Protein AF-A0A7L2I9S1-F1 (afdb_monomer)

pLDDT: mean 79.39, std 13.66, range [44.09, 95.88]

Secondary structure (DSSP, 8-state):
--HHHHHHHHHHHHHHHHHTSTT---HHHHHHHHHHHHHHHHHHHHHHHHHHS-S-EEEEEEEEEE--PPPSS--------EEEEEEEEE-TT-

Solvent-accessible surface area (backbone atoms only — not comparable to full-atom values): 5887 Å² total; per-residue (Å²): 132,63,65,72,58,49,57,56,53,51,50,53,53,51,44,57,52,34,50,72,39,90,93,47,51,51,67,67,57,42,50,52,53,53,49,50,50,67,76,40,44,65,63,53,48,52,56,45,49,66,72,67,54,70,43,80,32,80,74,46,79,50,73,49,74,49,72,75,82,82,77,91,88,71,100,65,80,72,82,67,72,42,77,48,78,48,7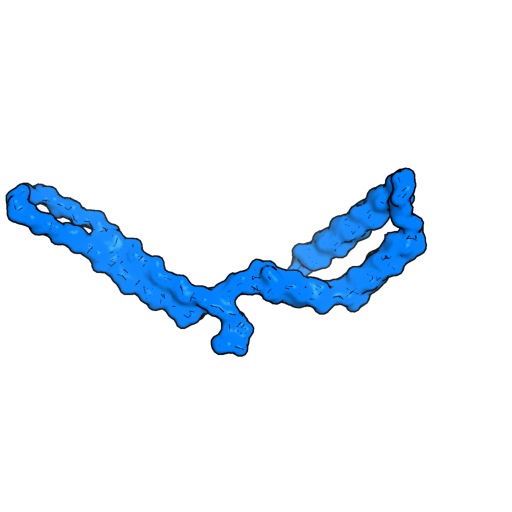3,42,66,31,57,87,94,118

InterPro domains:
  IPR017920 COMM domain [PF07258] (56-94)
  IPR017920 COMM domain [PS51269] (57-94)
  IPR033776 COMMD1 N-terminal domain [PF17221] (10-46)
  IPR037351 COMM domain-containing protein 1 [PTHR21199] (10-94)

Mean predicted aligned error: 13.61 Å

Organism: NCBI:txid91796

Sequence (94 aa):
STESLNVIFELEVFLTAQTKKSGGITAEQAAVIAKFWKNHRVKVHESLVSRSCWDNVLRNISWRVDLKSQHRHLQQI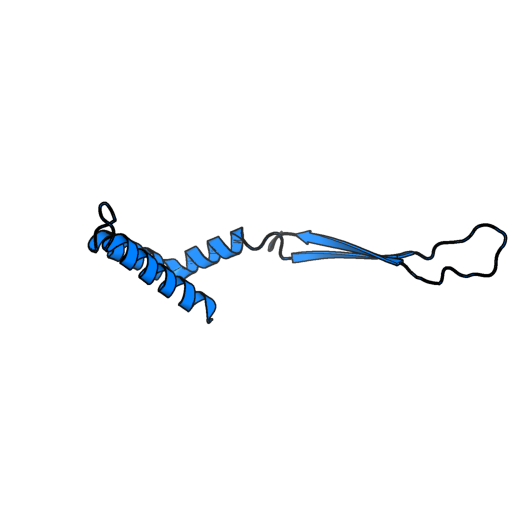NTTPVAIVEMELGKNGQ

Foldseek 3Di:
DPVLVVVLVVLLVVLVVQCVDDVGDPPVVSVVVSVVCVVCVVVVVVVCCQVVPDQVDWPDKDKDKDQDDDDDDDPDRPPDIDMDIDIDGHDPPD

Structure (mmCIF, N/CA/C/O backbone):
data_AF-A0A7L2I9S1-F1
#
_entry.id   AF-A0A7L2I9S1-F1
#
loop_
_atom_site.group_PDB
_atom_site.id
_atom_site.type_symbol
_atom_site.label_atom_id
_atom_site.label_alt_id
_atom_site.label_comp_id
_atom_site.label_asym_id
_atom_site.label_entity_id
_atom_site.label_seq_id
_atom_site.pdbx_PDB_ins_code
_atom_site.Cartn_x
_atom_site.Cartn_y
_atom_site.Cartn_z
_atom_site.occupancy
_atom_site.B_iso_or_equiv
_atom_site.auth_seq_id
_atom_site.auth_comp_id
_atom_site.auth_asym_id
_atom_site.auth_atom_id
_atom_site.pdbx_PDB_model_num
ATOM 1 N N . SER A 1 1 ? -2.824 -16.279 0.675 1.00 54.81 1 SER A N 1
ATOM 2 C CA . SER A 1 1 ? -3.395 -17.377 1.491 1.00 54.81 1 SER A CA 1
ATOM 3 C C . SER A 1 1 ? -2.827 -17.453 2.913 1.00 54.81 1 SER A C 1
ATOM 5 O O . SER A 1 1 ? -3.485 -18.019 3.772 1.00 54.81 1 SER A O 1
ATOM 7 N N . THR A 1 2 ? -1.667 -16.854 3.205 1.00 44.09 2 THR A N 1
ATOM 8 C CA .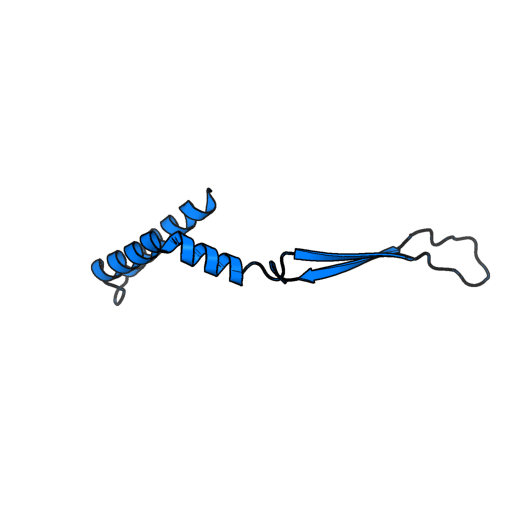 THR A 1 2 ? -1.089 -16.769 4.568 1.00 44.09 2 THR A CA 1
ATOM 9 C C . THR A 1 2 ? -1.138 -15.342 5.129 1.00 44.09 2 THR A C 1
ATOM 11 O O . THR A 1 2 ? -1.451 -15.149 6.298 1.00 44.09 2 THR A O 1
ATOM 14 N N . GLU A 1 3 ? -0.964 -14.326 4.279 1.00 53.56 3 GLU A N 1
ATOM 15 C CA . GLU A 1 3 ? -1.023 -12.904 4.668 1.00 53.56 3 GLU A CA 1
ATOM 16 C C . GLU A 1 3 ? -2.405 -12.472 5.183 1.00 53.56 3 GLU A C 1
ATOM 18 O O . GLU A 1 3 ? -2.508 -11.755 6.173 1.00 53.56 3 GLU A O 1
ATOM 23 N N . SER A 1 4 ? -3.490 -12.964 4.575 1.00 51.94 4 SER A N 1
ATOM 24 C CA . SER A 1 4 ? -4.859 -12.614 4.983 1.00 51.94 4 SER A CA 1
ATOM 25 C C . SER A 1 4 ? -5.244 -13.141 6.373 1.00 51.94 4 SER A C 1
ATOM 27 O O . SER A 1 4 ? -6.139 -12.581 7.002 1.00 51.94 4 SER A O 1
ATOM 29 N N . LEU A 1 5 ? -4.599 -14.212 6.854 1.00 56.59 5 LEU A N 1
ATOM 30 C CA . LEU A 1 5 ? -4.788 -14.706 8.223 1.00 56.59 5 LEU A CA 1
ATOM 31 C C . LEU A 1 5 ? -4.035 -13.833 9.235 1.00 56.59 5 LEU A C 1
ATOM 33 O O . LEU A 1 5 ? -4.537 -13.617 10.335 1.00 56.59 5 LEU A O 1
ATOM 37 N N . ASN A 1 6 ? -2.891 -13.272 8.836 1.00 70.69 6 ASN A N 1
ATOM 38 C CA . ASN A 1 6 ? -2.073 -12.423 9.698 1.00 70.69 6 ASN A CA 1
ATOM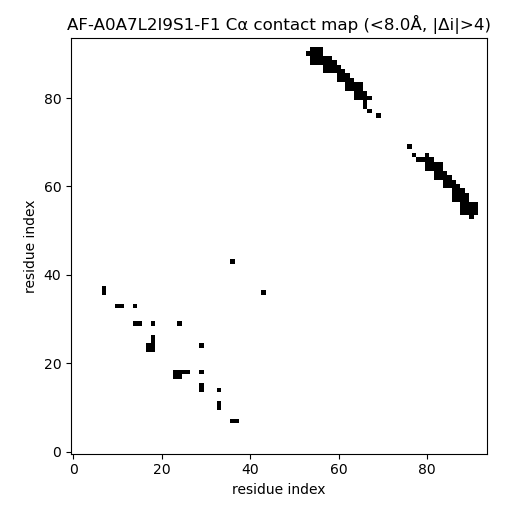 39 C C . ASN A 1 6 ? -2.768 -11.087 10.015 1.00 70.69 6 ASN A C 1
ATOM 41 O O . ASN A 1 6 ? -2.816 -10.670 11.167 1.00 70.69 6 ASN A O 1
ATOM 45 N N . VAL A 1 7 ? -3.425 -10.471 9.025 1.00 72.62 7 VAL A N 1
ATOM 46 C CA . VAL A 1 7 ? -4.105 -9.169 9.199 1.00 72.62 7 VAL A CA 1
ATOM 47 C C . VAL A 1 7 ? -5.280 -9.237 10.185 1.00 72.62 7 VAL A C 1
ATOM 49 O O . VAL A 1 7 ? -5.497 -8.312 10.967 1.00 72.62 7 VAL A O 1
ATOM 52 N N . ILE A 1 8 ? -6.055 -10.328 10.177 1.00 77.56 8 ILE A N 1
ATOM 53 C CA . ILE A 1 8 ? -7.168 -10.495 11.128 1.00 77.56 8 ILE A CA 1
ATOM 54 C C . ILE A 1 8 ? -6.637 -10.703 12.548 1.00 77.56 8 ILE A C 1
ATOM 56 O O . ILE A 1 8 ? -7.194 -10.143 13.490 1.00 77.56 8 ILE A O 1
ATOM 60 N N . PHE A 1 9 ? -5.552 -11.462 12.695 1.00 81.62 9 PHE A N 1
ATOM 61 C CA . PHE A 1 9 ? -4.915 -11.685 13.988 1.00 81.62 9 PHE A CA 1
ATOM 62 C C . PHE A 1 9 ? -4.342 -10.384 14.573 1.00 81.62 9 PHE A C 1
ATOM 64 O O . PHE A 1 9 ? -4.601 -10.059 15.730 1.00 81.62 9 PHE A O 1
ATOM 71 N N . GLU A 1 10 ? -3.651 -9.579 13.764 1.00 85.75 10 GLU A N 1
ATOM 72 C CA . GLU A 1 10 ? -3.128 -8.269 14.179 1.00 85.75 10 GLU A CA 1
ATOM 73 C C . GLU A 1 10 ? -4.240 -7.299 14.608 1.00 85.75 10 GLU A C 1
ATOM 75 O O . GLU A 1 10 ? -4.099 -6.597 15.613 1.00 85.75 10 GLU A O 1
ATOM 80 N N . LEU A 1 11 ? -5.377 -7.293 13.902 1.00 88.50 11 LEU A N 1
ATOM 81 C CA . LEU A 1 11 ? -6.539 -6.488 14.283 1.00 88.50 11 LEU A CA 1
ATOM 82 C C . LEU A 1 11 ? -7.096 -6.904 15.652 1.00 88.50 11 LEU A C 1
ATOM 84 O O . LEU A 1 11 ? -7.420 -6.045 16.472 1.00 88.50 11 LEU A O 1
ATOM 88 N N . GLU A 1 12 ? -7.215 -8.205 15.916 1.00 86.75 12 GLU A N 1
ATOM 89 C CA . GLU A 1 12 ? -7.694 -8.705 17.210 1.00 86.75 12 GLU A CA 1
ATOM 90 C C . GLU A 1 12 ? -6.745 -8.326 18.352 1.00 86.75 12 GLU A C 1
ATOM 92 O O . GLU A 1 12 ? -7.199 -7.880 19.413 1.00 86.75 12 GLU A O 1
ATOM 97 N N . VAL A 1 13 ? -5.433 -8.425 18.123 1.00 88.81 13 VAL A N 1
ATOM 98 C CA . VAL A 1 13 ? -4.407 -7.977 19.073 1.00 88.81 13 VAL A CA 1
ATOM 99 C C . VAL A 1 13 ? -4.537 -6.474 19.345 1.00 88.81 13 VAL A C 1
ATOM 101 O O . VAL A 1 13 ? -4.554 -6.059 20.507 1.00 88.81 13 VAL A O 1
ATOM 104 N N . PHE A 1 14 ? -4.704 -5.656 18.302 1.00 90.88 14 PHE A N 1
ATOM 105 C CA . PHE A 1 14 ? -4.891 -4.210 18.437 1.00 90.88 14 PHE A CA 1
ATOM 106 C C . PHE A 1 14 ? -6.156 -3.857 19.230 1.00 90.88 14 PHE A C 1
ATOM 108 O O . PHE A 1 14 ? -6.099 -3.056 20.166 1.00 90.88 14 PHE A O 1
ATOM 115 N N . LEU A 1 15 ? -7.296 -4.468 18.899 1.00 92.12 15 LEU A N 1
ATOM 116 C CA . LEU A 1 15 ? -8.560 -4.212 19.593 1.00 92.12 15 LEU A CA 1
ATOM 117 C C . LEU A 1 15 ? -8.478 -4.624 21.068 1.00 92.12 15 LEU A C 1
ATOM 119 O O . LEU A 1 15 ? -8.932 -3.881 21.935 1.00 92.12 15 LEU A O 1
ATOM 123 N N . THR A 1 16 ? -7.812 -5.743 21.364 1.00 90.75 16 THR A N 1
ATOM 124 C CA . THR A 1 16 ? -7.570 -6.207 22.739 1.00 90.75 16 THR A CA 1
ATOM 125 C C . THR A 1 16 ? -6.703 -5.229 23.535 1.00 90.75 16 THR A C 1
ATOM 127 O O . THR A 1 16 ? -6.911 -5.035 24.736 1.00 90.75 16 THR A O 1
ATOM 130 N N . ALA A 1 17 ? -5.722 -4.591 22.892 1.00 90.94 17 ALA A N 1
ATOM 131 C CA . ALA A 1 17 ? -4.926 -3.546 23.525 1.00 90.94 17 ALA A CA 1
ATOM 132 C C . ALA A 1 17 ? -5.766 -2.285 23.800 1.00 90.94 17 ALA A C 1
ATOM 134 O O . ALA A 1 17 ? -5.646 -1.694 24.874 1.00 90.94 17 ALA A O 1
ATOM 135 N N . GLN A 1 18 ? -6.664 -1.906 22.882 1.00 90.69 18 GLN A N 1
ATOM 136 C CA . GLN A 1 18 ? -7.525 -0.731 23.056 1.00 90.69 18 GLN A CA 1
ATOM 137 C C . GLN A 1 18 ? -8.556 -0.897 24.169 1.00 90.69 18 GLN A C 1
ATOM 139 O O . GLN A 1 18 ? -8.824 0.063 24.884 1.00 90.69 18 GLN A O 1
ATOM 144 N N . THR A 1 19 ? -9.078 -2.104 24.384 1.00 90.19 19 THR A N 1
ATOM 145 C CA . THR A 1 19 ? -10.013 -2.363 25.492 1.00 90.19 19 THR A CA 1
ATOM 146 C C . THR A 1 19 ? -9.354 -2.311 26.869 1.00 90.19 19 THR A C 1
ATOM 148 O O . THR A 1 19 ? -10.038 -2.166 27.876 1.00 90.19 19 THR A O 1
ATOM 151 N N . LYS A 1 20 ? -8.022 -2.445 26.933 1.00 87.06 20 LYS A N 1
ATOM 152 C CA . LYS A 1 20 ? -7.240 -2.378 28.180 1.00 87.06 20 LYS A CA 1
ATOM 153 C C . LYS A 1 20 ? -6.742 -0.963 28.493 1.00 87.06 20 LYS A C 1
ATOM 155 O O . LYS A 1 20 ? -6.220 -0.727 29.580 1.00 87.06 20 LYS A O 1
ATOM 160 N N . LYS A 1 21 ? -6.865 -0.029 27.547 1.00 91.69 21 LYS A N 1
ATOM 161 C CA . LYS A 1 21 ? -6.390 1.348 27.688 1.00 91.69 21 LYS A CA 1
ATOM 162 C C . LYS A 1 21 ? -7.425 2.197 28.431 1.00 91.69 21 LYS A C 1
ATOM 164 O O . LYS A 1 21 ? -8.608 2.163 28.106 1.00 91.69 21 LYS A O 1
ATOM 169 N N . SER A 1 22 ? -6.978 3.010 29.390 1.00 80.25 22 SER A N 1
ATOM 170 C CA . SER A 1 22 ? -7.844 4.009 30.034 1.00 80.25 22 SER A CA 1
ATOM 171 C C . SER A 1 22 ? -8.312 5.048 29.006 1.00 80.25 22 SER A C 1
ATOM 173 O O . SER A 1 22 ? -7.488 5.616 28.286 1.00 80.25 22 SER A O 1
ATOM 175 N N . GLY A 1 23 ? -9.629 5.249 28.896 1.00 83.94 23 GLY A N 1
ATOM 176 C CA . GLY A 1 23 ? -10.249 6.058 27.835 1.00 83.94 23 GLY A CA 1
ATOM 177 C C . GLY A 1 23 ? -10.286 5.385 26.454 1.00 83.94 23 GLY A C 1
ATOM 178 O O . GLY A 1 23 ? -10.511 6.061 25.454 1.00 83.94 23 GLY A O 1
ATOM 179 N N . GLY A 1 24 ? -10.018 4.077 26.386 1.00 87.88 24 GLY A N 1
ATOM 180 C CA . GLY A 1 24 ? -10.135 3.271 25.174 1.00 87.88 24 GLY A CA 1
ATOM 181 C C . GLY A 1 24 ? -11.576 2.862 24.848 1.00 87.88 24 GLY A C 1
ATOM 182 O O . GLY A 1 24 ? -12.538 3.345 25.446 1.00 87.88 24 GLY A O 1
ATOM 183 N N . ILE A 1 25 ? -11.719 1.957 23.879 1.00 92.25 25 ILE A N 1
ATOM 184 C CA . ILE A 1 25 ? -13.028 1.443 23.446 1.00 92.25 25 ILE A CA 1
ATOM 185 C C . ILE A 1 25 ? -13.521 0.329 24.373 1.00 92.25 25 ILE A C 1
ATOM 187 O O . ILE A 1 25 ? -12.726 -0.405 24.959 1.00 92.25 25 ILE A O 1
ATOM 191 N N . THR A 1 26 ? -14.836 0.159 24.481 1.00 93.25 26 THR A N 1
ATOM 192 C CA . THR A 1 26 ? -15.410 -0.939 25.271 1.00 93.25 26 THR A CA 1
ATOM 193 C C . THR A 1 26 ? -15.252 -2.284 24.557 1.00 93.25 26 THR A C 1
ATOM 195 O O . THR A 1 26 ? -15.083 -2.352 23.336 1.00 93.25 26 THR A O 1
ATOM 198 N N . ALA A 1 27 ? -15.347 -3.384 25.310 1.00 89.06 27 ALA A N 1
ATOM 199 C CA . ALA A 1 27 ? -15.299 -4.733 24.742 1.00 89.06 27 ALA A CA 1
ATOM 200 C C . ALA A 1 27 ? -16.405 -4.970 23.696 1.00 89.06 27 ALA A C 1
ATOM 202 O O . ALA A 1 27 ? -16.182 -5.638 22.689 1.00 89.06 27 ALA A O 1
ATOM 203 N N . GLU A 1 28 ? -17.580 -4.375 23.898 1.00 91.62 28 GLU A N 1
ATOM 204 C CA . GLU A 1 28 ? -18.699 -4.474 22.963 1.00 91.62 28 GLU A CA 1
ATOM 205 C C . GLU A 1 28 ? -18.431 -3.711 21.659 1.00 91.62 28 GLU A C 1
ATOM 207 O O . GLU A 1 28 ? -18.638 -4.247 20.570 1.00 91.62 28 GLU A O 1
ATOM 212 N N . GLN A 1 29 ? -17.860 -2.505 21.746 1.00 92.56 29 GLN A N 1
ATOM 213 C CA . GLN A 1 29 ? -17.414 -1.755 20.567 1.00 92.56 29 GLN A CA 1
ATOM 214 C C . GLN A 1 29 ? -16.339 -2.525 19.789 1.00 92.56 29 GLN A C 1
ATOM 216 O O . GLN A 1 29 ? -16.425 -2.646 18.566 1.00 92.56 29 GLN A O 1
ATOM 221 N N . ALA A 1 30 ? -15.361 -3.103 20.491 1.00 91.56 30 ALA A N 1
ATOM 222 C CA . ALA A 1 30 ? -14.331 -3.939 19.884 1.00 91.56 30 ALA A CA 1
ATOM 223 C C . ALA A 1 30 ? -14.927 -5.165 19.170 1.00 91.56 30 ALA A C 1
ATOM 225 O O . ALA A 1 30 ? -14.521 -5.476 18.050 1.00 91.56 30 ALA A O 1
ATOM 226 N N . ALA A 1 31 ? -15.927 -5.825 19.763 1.00 90.88 31 ALA A N 1
ATOM 227 C CA . ALA A 1 31 ? -16.599 -6.973 19.157 1.00 90.88 31 ALA A CA 1
ATOM 228 C C . ALA A 1 31 ? -17.346 -6.602 17.865 1.00 90.88 31 ALA A C 1
ATOM 230 O O . ALA A 1 31 ? -17.268 -7.335 16.876 1.00 90.88 31 ALA A O 1
ATOM 231 N N . VAL A 1 32 ? -18.027 -5.450 17.838 1.00 93.12 32 VAL A N 1
ATOM 232 C CA . VAL A 1 32 ? -18.704 -4.948 16.631 1.00 93.12 32 VAL A CA 1
ATOM 233 C C . VAL A 1 32 ? -17.694 -4.630 15.528 1.00 93.12 32 VAL A C 1
ATOM 235 O O . VAL A 1 32 ? -17.892 -5.044 14.384 1.00 93.12 32 VAL A O 1
ATOM 238 N N . ILE A 1 33 ? -16.582 -3.967 15.865 1.00 90.50 33 ILE A N 1
ATOM 239 C CA . ILE A 1 33 ? -15.509 -3.661 14.908 1.00 90.50 33 ILE A CA 1
ATOM 240 C C . ILE A 1 33 ? -14.902 -4.960 14.362 1.00 90.50 33 ILE A C 1
ATOM 242 O O . ILE A 1 33 ? -14.817 -5.136 13.147 1.00 90.50 33 ILE A O 1
ATOM 246 N N . ALA A 1 34 ? -14.554 -5.916 15.226 1.00 89.81 34 ALA A N 1
ATOM 247 C CA . ALA A 1 34 ? -14.020 -7.208 14.802 1.00 89.81 34 ALA A CA 1
ATOM 248 C C . ALA A 1 34 ? -14.998 -7.955 13.878 1.00 89.81 34 ALA A C 1
ATOM 250 O O . ALA A 1 34 ? -14.593 -8.500 12.850 1.00 89.81 34 ALA A O 1
ATOM 251 N N . LYS A 1 35 ? -16.298 -7.946 14.201 1.00 91.00 35 LYS A N 1
ATOM 252 C CA . LYS A 1 35 ? -17.344 -8.571 13.381 1.00 91.00 35 LYS A CA 1
ATOM 253 C C . LYS A 1 35 ? -17.463 -7.913 12.006 1.00 91.00 35 LYS A C 1
ATOM 255 O O . LYS A 1 35 ? -17.576 -8.626 11.011 1.00 91.00 35 LYS A O 1
ATOM 260 N N . PHE A 1 36 ? -17.392 -6.584 11.931 1.00 90.75 36 PHE A N 1
ATOM 261 C CA . PHE A 1 36 ? -17.384 -5.858 10.660 1.00 90.75 36 PHE A CA 1
ATOM 262 C C . PHE A 1 36 ? -16.215 -6.303 9.773 1.00 90.75 36 PHE A C 1
ATOM 264 O O . PHE A 1 36 ? -16.426 -6.726 8.636 1.00 90.75 36 PHE A O 1
ATOM 271 N N . TRP A 1 37 ? -14.993 -6.293 10.306 1.00 87.38 37 TRP A N 1
ATOM 272 C CA . TRP A 1 37 ? -13.803 -6.687 9.551 1.00 87.38 37 TRP A CA 1
ATOM 273 C C . TRP A 1 37 ? -13.835 -8.157 9.126 1.00 87.38 37 TRP A C 1
ATOM 275 O O . TRP A 1 37 ? -13.509 -8.462 7.981 1.00 87.38 37 TRP A O 1
ATOM 285 N N . LYS A 1 38 ? -14.304 -9.067 9.990 1.00 86.69 38 LYS A N 1
ATOM 286 C CA . LYS A 1 38 ? -14.480 -10.488 9.644 1.00 86.69 38 LYS A CA 1
ATOM 287 C C . LYS A 1 38 ? -15.485 -10.683 8.507 1.00 86.69 38 LYS A C 1
ATOM 289 O O . LYS A 1 38 ? -15.194 -11.412 7.560 1.00 86.69 38 LYS A O 1
ATOM 294 N N . ASN A 1 39 ? -16.628 -10.000 8.570 1.00 90.88 39 ASN A N 1
ATOM 295 C CA . ASN A 1 39 ? -17.702 -10.130 7.583 1.00 90.88 39 ASN A CA 1
ATOM 296 C C . ASN A 1 39 ? -17.361 -9.476 6.238 1.00 90.88 39 ASN A C 1
ATOM 298 O O . ASN A 1 39 ? -17.805 -9.946 5.193 1.00 90.88 39 ASN A O 1
ATOM 302 N N . HIS A 1 40 ? -16.568 -8.403 6.249 1.00 88.06 40 HIS A N 1
ATOM 303 C CA . HIS A 1 40 ? -16.242 -7.623 5.054 1.00 88.06 40 HIS A CA 1
ATOM 304 C C . HIS A 1 40 ? -14.799 -7.805 4.566 1.00 88.06 40 HIS A C 1
ATOM 306 O O . HIS A 1 40 ? -14.379 -7.088 3.658 1.00 88.06 40 HIS A O 1
ATOM 312 N N . ARG A 1 41 ? -14.055 -8.786 5.100 1.00 82.38 41 ARG A N 1
ATOM 313 C CA . ARG A 1 41 ? -12.622 -8.989 4.817 1.00 82.38 41 ARG A CA 1
ATOM 314 C C . ARG A 1 41 ? -12.271 -8.995 3.329 1.00 82.38 41 ARG A C 1
ATOM 316 O O . ARG A 1 41 ? -11.258 -8.427 2.951 1.00 82.38 41 ARG A O 1
ATOM 323 N N . VAL A 1 42 ? -13.116 -9.604 2.490 1.00 83.56 42 VAL A N 1
ATOM 324 C CA . VAL A 1 42 ? -12.884 -9.718 1.040 1.00 83.56 42 VAL A CA 1
ATOM 325 C C . VAL A 1 42 ? -12.977 -8.346 0.382 1.00 83.56 42 VAL A C 1
ATOM 327 O O . VAL A 1 42 ? -12.021 -7.911 -0.243 1.00 83.56 42 VAL A O 1
ATOM 330 N N . LYS A 1 43 ? -14.069 -7.611 0.622 1.00 86.31 43 LYS A N 1
ATOM 331 C CA . LYS A 1 43 ? -14.269 -6.265 0.061 1.00 86.31 43 LYS A CA 1
ATOM 332 C C . LYS A 1 43 ? -13.205 -5.275 0.526 1.00 86.31 43 LYS A C 1
ATOM 334 O O . LYS A 1 43 ? -12.768 -4.425 -0.248 1.00 86.31 43 LYS A O 1
ATOM 339 N N . VAL A 1 44 ? -12.799 -5.363 1.794 1.00 83.56 44 VAL A N 1
ATOM 340 C CA . VAL A 1 44 ? -11.749 -4.492 2.331 1.00 83.56 44 VAL A CA 1
ATOM 341 C C . VAL A 1 44 ? -10.391 -4.849 1.732 1.00 83.56 44 VAL A C 1
ATOM 343 O O . VAL A 1 44 ? -9.662 -3.947 1.334 1.00 83.56 44 VAL A O 1
ATOM 346 N N . HIS A 1 45 ? -10.074 -6.140 1.599 1.00 82.06 45 HIS A N 1
ATOM 347 C CA . HIS A 1 45 ? -8.860 -6.593 0.925 1.00 82.06 45 HIS A CA 1
ATOM 348 C C . HIS A 1 45 ? -8.823 -6.142 -0.539 1.00 82.06 45 HIS A C 1
ATOM 350 O O . HIS A 1 45 ? -7.836 -5.548 -0.953 1.00 82.06 45 HIS A O 1
ATOM 356 N N . GLU A 1 46 ? -9.905 -6.334 -1.293 1.00 79.88 46 GLU A N 1
ATOM 357 C CA . GLU A 1 46 ? -10.024 -5.869 -2.680 1.00 79.88 46 GLU A CA 1
ATOM 358 C C . GLU A 1 46 ? -9.835 -4.352 -2.789 1.00 79.88 46 GLU A C 1
ATOM 360 O O . GLU A 1 46 ? -9.063 -3.894 -3.626 1.00 79.88 46 GLU A O 1
ATOM 365 N N . SER A 1 47 ? -10.468 -3.574 -1.904 1.00 80.94 47 SER A N 1
ATOM 366 C CA . SER A 1 47 ? -10.312 -2.110 -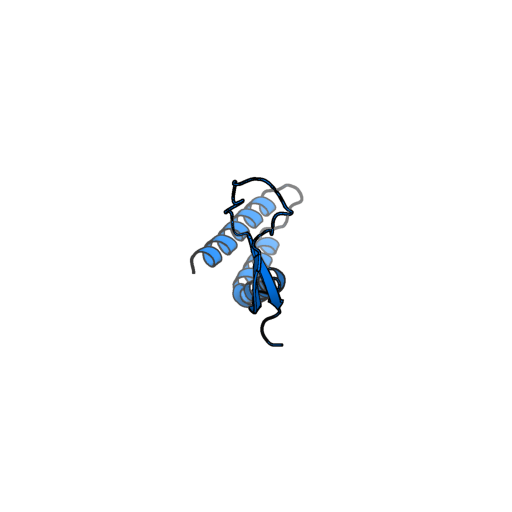1.865 1.00 80.94 47 SER A CA 1
ATOM 367 C C . SER A 1 47 ? -8.890 -1.671 -1.506 1.00 80.94 47 SER A C 1
ATOM 369 O O . SER A 1 47 ? -8.428 -0.629 -1.969 1.00 80.94 47 SER A O 1
ATOM 371 N N . LEU A 1 48 ? -8.201 -2.430 -0.648 1.00 76.75 48 LEU A N 1
ATOM 372 C CA . LEU A 1 48 ? -6.810 -2.172 -0.288 1.00 76.75 48 LEU A CA 1
ATOM 373 C C . LEU A 1 48 ? -5.898 -2.481 -1.480 1.00 76.75 48 LEU A C 1
ATOM 375 O O . LEU A 1 48 ? -5.142 -1.618 -1.906 1.00 76.75 48 LEU A O 1
ATOM 379 N N . VAL A 1 49 ? -6.035 -3.667 -2.078 1.00 75.62 49 VAL A N 1
ATOM 380 C CA . VAL A 1 49 ? -5.274 -4.095 -3.260 1.00 75.62 49 VAL A CA 1
ATOM 381 C C . VAL A 1 49 ? -5.479 -3.121 -4.418 1.00 75.62 49 VAL A C 1
ATOM 383 O O . VAL A 1 49 ? -4.502 -2.673 -5.009 1.00 75.62 49 VAL A O 1
ATOM 386 N N . SER A 1 50 ? -6.716 -2.702 -4.694 1.00 73.00 50 SER A N 1
ATOM 387 C CA . SER A 1 50 ? -7.003 -1.757 -5.778 1.00 73.00 50 SER A CA 1
ATOM 388 C C . SER A 1 50 ? -6.367 -0.379 -5.570 1.00 73.00 50 SER A C 1
ATOM 390 O O . SER A 1 50 ? -6.150 0.343 -6.536 1.00 73.00 50 SER A O 1
ATOM 392 N N . ARG A 1 51 ? -6.117 0.027 -4.318 1.00 71.06 51 ARG A N 1
ATOM 393 C CA . ARG A 1 51 ? -5.500 1.321 -3.972 1.00 71.06 51 ARG A CA 1
ATOM 394 C C . ARG A 1 51 ? -3.986 1.231 -3.776 1.00 71.06 51 ARG A C 1
ATOM 396 O O . ARG A 1 51 ? -3.305 2.247 -3.877 1.00 71.06 51 ARG A O 1
ATOM 403 N N . SER A 1 52 ? -3.471 0.042 -3.474 1.00 69.00 52 SER A N 1
ATOM 404 C CA . SER A 1 52 ? -2.051 -0.209 -3.216 1.00 69.00 52 SER A CA 1
ATOM 405 C C . SER A 1 52 ? -1.299 -0.720 -4.447 1.00 69.00 52 SER A C 1
ATOM 407 O O . SER A 1 52 ? -0.099 -0.483 -4.550 1.00 69.00 52 SER A O 1
ATOM 409 N N . CYS A 1 53 ? -1.972 -1.365 -5.403 1.00 64.88 53 CYS A N 1
ATOM 410 C CA . CYS A 1 53 ? -1.385 -1.758 -6.683 1.00 64.88 53 CYS A CA 1
ATOM 411 C C . CYS A 1 53 ? -1.523 -0.616 -7.697 1.00 64.88 53 CYS A C 1
ATOM 413 O O . CYS A 1 53 ? -2.472 -0.572 -8.477 1.00 64.88 53 CYS A O 1
ATOM 415 N N . TRP A 1 54 ? -0.579 0.323 -7.658 1.00 61.34 54 TRP A N 1
ATOM 416 C CA . TRP A 1 54 ? -0.448 1.365 -8.674 1.00 61.34 54 TRP A CA 1
ATOM 417 C C . TRP A 1 54 ? -0.066 0.725 -10.007 1.00 61.34 54 TRP A C 1
ATOM 419 O O . TRP A 1 54 ? 0.935 0.016 -10.060 1.00 61.34 54 TRP A O 1
ATOM 429 N N . ASP A 1 55 ? -0.881 0.960 -11.039 1.00 65.25 55 ASP A N 1
ATOM 430 C CA . ASP A 1 55 ? -0.612 0.659 -12.450 1.00 65.25 55 ASP A CA 1
ATOM 431 C C . ASP A 1 55 ? 0.189 -0.636 -12.681 1.00 65.25 55 ASP A C 1
ATOM 433 O O . ASP A 1 55 ? 1.277 -0.650 -13.251 1.00 65.25 55 ASP A O 1
ATOM 437 N N . ASN A 1 56 ? -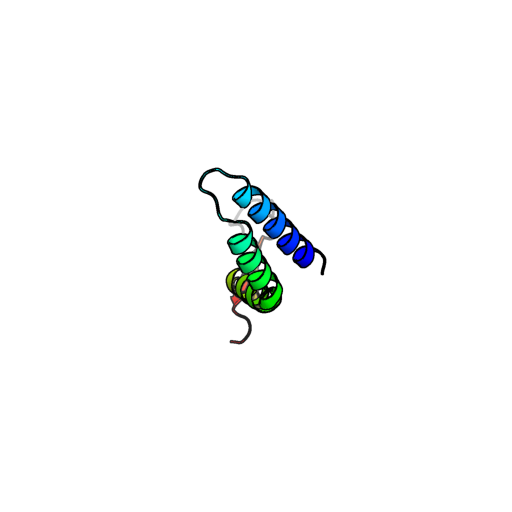0.347 -1.754 -12.188 1.00 71.00 56 ASN A N 1
ATOM 438 C CA . ASN A 1 56 ? 0.341 -3.045 -12.171 1.00 71.00 56 ASN A CA 1
ATOM 439 C C . ASN A 1 56 ? 0.345 -3.782 -13.523 1.00 71.00 56 ASN A C 1
ATOM 441 O O . ASN A 1 56 ? 0.722 -4.955 -13.570 1.00 71.00 56 ASN A O 1
ATOM 445 N N . VAL A 1 57 ? -0.075 -3.121 -14.605 1.00 81.00 57 VAL A N 1
ATOM 446 C CA . VAL A 1 57 ? -0.048 -3.668 -15.962 1.00 81.00 57 VAL A CA 1
ATOM 447 C C . VAL A 1 57 ? 1.065 -3.010 -16.749 1.00 81.00 57 VAL A C 1
ATOM 449 O O . VAL A 1 57 ? 1.080 -1.799 -16.942 1.00 81.00 57 VAL A O 1
ATOM 452 N N . LEU A 1 58 ? 1.973 -3.822 -17.271 1.00 85.19 58 LEU A N 1
ATOM 453 C CA . LEU A 1 58 ? 2.958 -3.372 -18.237 1.00 85.19 58 LEU A CA 1
ATOM 454 C C . LEU A 1 58 ? 2.280 -3.189 -19.602 1.00 85.19 58 LEU A C 1
ATOM 456 O O . LEU A 1 58 ? 1.871 -4.166 -20.227 1.00 85.19 58 LEU A O 1
ATOM 460 N N . ARG A 1 59 ? 2.149 -1.943 -20.059 1.00 88.31 59 ARG A N 1
ATOM 461 C CA . ARG A 1 59 ? 1.542 -1.606 -21.354 1.00 88.31 59 ARG A CA 1
ATOM 462 C C . ARG A 1 59 ? 2.531 -1.718 -22.503 1.00 88.31 59 ARG A C 1
ATOM 464 O O . ARG A 1 59 ? 2.157 -2.155 -23.586 1.00 88.31 59 ARG A O 1
ATOM 471 N N . ASN A 1 60 ? 3.771 -1.297 -22.277 1.00 90.69 60 ASN A N 1
ATOM 472 C CA . ASN A 1 60 ? 4.794 -1.262 -23.312 1.00 90.69 60 ASN A CA 1
ATOM 473 C C . ASN A 1 60 ? 6.194 -1.407 -22.707 1.00 90.69 60 ASN A C 1
ATOM 475 O O . ASN A 1 60 ? 6.449 -0.935 -21.598 1.00 90.69 60 ASN A O 1
ATOM 479 N N . ILE A 1 61 ? 7.097 -2.025 -23.468 1.00 94.81 61 ILE A N 1
ATOM 480 C CA . ILE A 1 61 ? 8.541 -1.981 -23.234 1.00 94.81 61 ILE A CA 1
ATOM 481 C C . ILE A 1 61 ? 9.200 -1.570 -24.541 1.00 94.81 61 ILE A C 1
ATOM 483 O O . ILE A 1 61 ? 9.101 -2.279 -25.543 1.00 94.81 61 ILE A O 1
ATOM 487 N N . SER A 1 62 ? 9.949 -0.478 -24.499 1.00 94.88 62 SER A N 1
ATOM 488 C CA . SER A 1 62 ? 10.899 -0.115 -25.540 1.00 94.88 62 SER A CA 1
ATOM 489 C C . SER A 1 62 ? 12.307 -0.155 -24.955 1.00 94.88 62 SER A C 1
ATOM 491 O O . SER A 1 62 ? 12.543 0.106 -23.774 1.00 94.88 62 SER A O 1
ATOM 493 N N . TRP A 1 63 ? 13.276 -0.541 -25.773 1.00 95.88 63 TRP A N 1
ATOM 494 C CA . TRP A 1 63 ? 14.670 -0.497 -25.369 1.00 95.88 63 TRP A CA 1
ATOM 495 C C . TRP A 1 63 ? 15.543 -0.119 -26.549 1.00 95.88 63 TRP A C 1
ATOM 497 O O . TRP A 1 63 ? 15.217 -0.379 -27.709 1.00 95.88 63 TRP A O 1
ATOM 507 N N . ARG A 1 64 ? 16.673 0.499 -26.237 1.00 94.81 64 ARG A N 1
ATOM 508 C CA . ARG A 1 64 ? 17.734 0.767 -27.200 1.00 94.81 64 ARG A CA 1
ATOM 509 C C . ARG A 1 64 ? 19.082 0.515 -26.561 1.00 94.81 64 ARG A C 1
ATOM 511 O O . ARG A 1 64 ? 19.254 0.704 -25.358 1.00 94.81 64 ARG A O 1
ATOM 518 N N . VAL A 1 65 ? 20.024 0.072 -27.380 1.00 90.88 65 VAL A N 1
ATOM 519 C CA . VAL A 1 65 ? 21.417 -0.097 -26.979 1.00 90.88 65 VAL A CA 1
ATOM 520 C C . VAL A 1 65 ? 22.237 0.945 -27.713 1.00 90.88 65 VAL A C 1
ATOM 522 O O . VAL A 1 65 ? 22.335 0.920 -28.938 1.00 90.88 65 VAL A O 1
ATOM 525 N N . ASP A 1 66 ? 22.829 1.846 -26.944 1.00 87.44 66 ASP A N 1
ATOM 526 C CA . ASP A 1 66 ? 23.666 2.913 -27.454 1.00 87.44 66 ASP A CA 1
ATOM 527 C C . ASP A 1 66 ? 25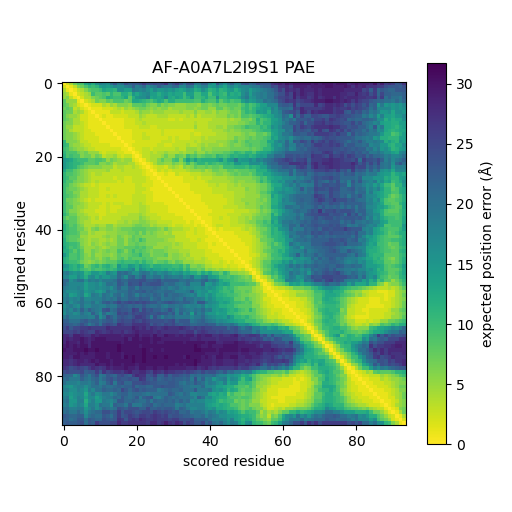.141 2.501 -27.347 1.00 87.44 66 ASP A C 1
ATOM 529 O O . ASP A 1 66 ? 25.631 2.062 -26.300 1.00 87.44 66 ASP A O 1
ATOM 533 N N . LEU A 1 67 ? 25.866 2.681 -28.451 1.00 81.44 67 LEU A N 1
ATOM 534 C CA . LEU A 1 67 ? 27.321 2.595 -28.517 1.00 81.44 67 LEU A CA 1
ATOM 535 C C . LEU A 1 67 ? 27.854 4.021 -28.666 1.00 81.44 67 LEU A C 1
ATOM 537 O O . LEU A 1 67 ? 27.508 4.723 -29.617 1.00 81.44 67 LEU A O 1
ATOM 541 N N . LYS A 1 68 ? 28.682 4.489 -27.728 1.00 68.44 68 LYS A N 1
ATOM 542 C CA . LYS A 1 68 ? 29.252 5.840 -27.824 1.00 68.44 68 LYS A CA 1
ATOM 543 C C . LYS A 1 68 ? 30.299 5.876 -28.941 1.00 68.44 68 LYS A C 1
ATOM 545 O O . LYS A 1 68 ? 31.353 5.259 -28.816 1.00 68.44 68 LYS A O 1
ATOM 550 N N . SER A 1 69 ? 30.027 6.616 -30.017 1.00 61.16 69 SER A N 1
ATOM 551 C CA . SER A 1 69 ? 31.011 6.862 -31.081 1.00 61.16 69 SER A CA 1
ATOM 552 C C . SER A 1 69 ? 32.088 7.844 -30.605 1.00 61.16 69 SER A C 1
ATOM 554 O O . SER A 1 69 ? 31.773 8.892 -30.044 1.00 61.16 69 SER A O 1
ATOM 556 N N . GLN A 1 70 ? 33.361 7.526 -30.846 1.00 60.84 70 GLN A N 1
ATOM 557 C CA . GLN A 1 70 ? 34.509 8.387 -30.534 1.00 60.84 70 GLN A CA 1
ATOM 558 C C . GLN A 1 70 ? 34.823 9.328 -31.715 1.00 60.84 70 GLN A C 1
ATOM 560 O O . GLN A 1 70 ? 34.627 8.960 -32.874 1.00 60.84 70 GLN A O 1
ATOM 565 N N . HIS A 1 71 ? 35.336 10.531 -31.438 1.00 58.94 71 HIS A N 1
ATOM 566 C CA . HIS A 1 71 ? 35.915 11.425 -32.449 1.00 58.94 71 HIS A CA 1
ATOM 567 C C . HIS A 1 71 ? 37.430 11.165 -32.593 1.00 58.94 71 HIS A C 1
ATOM 569 O O . HIS A 1 71 ? 38.071 10.685 -31.662 1.00 58.94 71 HIS A O 1
ATOM 575 N N . ARG A 1 72 ? 37.967 11.441 -33.791 1.00 63.00 72 ARG A N 1
ATOM 576 C CA . ARG A 1 72 ? 39.296 11.051 -34.318 1.00 63.00 72 ARG A CA 1
ATOM 577 C C . ARG A 1 72 ? 40.460 11.096 -33.305 1.00 63.00 72 ARG A C 1
ATOM 579 O O . ARG A 1 72 ? 40.677 12.119 -32.672 1.00 63.00 72 ARG A O 1
ATOM 586 N N . HIS A 1 73 ? 41.262 10.021 -33.335 1.00 58.25 73 HIS A N 1
ATOM 587 C CA . HIS A 1 73 ? 42.509 9.744 -32.596 1.00 58.25 73 HIS A CA 1
ATOM 588 C C . HIS A 1 73 ? 42.345 9.252 -31.153 1.00 58.25 73 HIS A C 1
ATOM 590 O O . HIS A 1 73 ? 42.337 10.049 -30.226 1.00 58.25 73 HIS A O 1
ATOM 596 N N . LEU A 1 74 ? 42.296 7.922 -30.980 1.00 54.56 74 LEU A N 1
ATOM 597 C CA . LEU A 1 74 ? 43.107 7.108 -30.049 1.00 54.56 74 LEU A CA 1
ATOM 598 C C . LEU A 1 74 ? 42.470 5.713 -29.912 1.00 54.56 74 LEU A C 1
ATOM 600 O O . LEU A 1 74 ? 41.268 5.594 -29.704 1.00 54.56 74 LEU A O 1
ATOM 604 N N . GLN A 1 75 ? 43.280 4.659 -30.055 1.00 56.34 75 GLN A N 1
ATOM 605 C CA . GLN A 1 75 ? 42.867 3.248 -30.070 1.00 56.34 75 GLN A CA 1
ATOM 606 C C . GLN A 1 75 ? 42.461 2.710 -28.686 1.00 56.34 75 GLN A C 1
ATOM 608 O O . GLN A 1 75 ? 43.071 1.782 -28.161 1.00 56.34 75 GLN A O 1
ATOM 613 N N . GLN A 1 76 ? 41.412 3.261 -28.089 1.00 56.94 76 GLN A N 1
ATOM 614 C CA . GLN A 1 76 ? 40.761 2.623 -26.954 1.00 56.94 76 GLN A CA 1
ATOM 615 C C . GLN A 1 76 ? 39.258 2.698 -27.166 1.00 56.94 76 GLN A C 1
ATOM 617 O O . GLN A 1 76 ? 38.616 3.725 -26.956 1.00 56.94 76 GLN A O 1
ATOM 622 N N . ILE A 1 77 ? 38.722 1.589 -27.667 1.00 59.00 77 ILE A N 1
ATOM 623 C CA . ILE A 1 77 ? 37.295 1.397 -27.868 1.00 59.00 77 ILE A CA 1
ATOM 624 C C . ILE A 1 77 ? 36.658 1.530 -26.482 1.00 59.00 77 ILE A C 1
ATOM 626 O O . ILE A 1 77 ? 36.960 0.744 -25.588 1.00 59.00 77 ILE A O 1
ATOM 630 N N . ASN A 1 78 ? 35.787 2.516 -26.274 1.00 55.19 78 ASN A N 1
ATOM 631 C CA . ASN A 1 78 ? 34.877 2.478 -25.133 1.00 55.19 78 ASN A CA 1
ATOM 632 C C . ASN A 1 78 ? 33.837 1.384 -25.427 1.00 55.19 78 ASN A C 1
ATOM 634 O O . ASN A 1 78 ? 32.747 1.659 -25.918 1.00 55.19 78 ASN A O 1
ATOM 638 N N . THR A 1 79 ? 34.218 0.129 -25.187 1.00 61.34 79 THR A N 1
ATOM 639 C CA . THR A 1 79 ? 33.484 -1.118 -25.474 1.00 61.34 79 THR A CA 1
ATOM 640 C C . THR A 1 79 ? 32.348 -1.406 -24.495 1.00 61.34 79 THR A C 1
ATOM 642 O O . THR A 1 79 ? 31.939 -2.556 -24.356 1.00 61.34 79 THR A O 1
ATOM 645 N N . THR A 1 80 ? 31.829 -0.404 -23.790 1.00 75.06 80 THR A N 1
ATOM 646 C CA . THR A 1 80 ? 30.755 -0.635 -22.821 1.00 75.06 80 THR A CA 1
ATOM 647 C C . THR A 1 80 ? 29.426 -0.211 -23.442 1.00 75.06 80 THR A C 1
ATOM 649 O O . THR A 1 80 ? 29.122 0.986 -23.434 1.00 75.06 80 THR A O 1
ATOM 652 N N . PRO A 1 81 ? 28.650 -1.146 -24.026 1.00 82.75 81 PRO A N 1
ATOM 653 C CA . PRO A 1 81 ? 27.316 -0.840 -24.522 1.00 82.75 81 PRO A CA 1
ATOM 654 C C . PRO A 1 81 ? 26.430 -0.370 -23.370 1.00 82.75 81 PRO A C 1
ATOM 656 O O . PRO A 1 81 ? 26.495 -0.907 -22.262 1.00 82.75 81 PRO A O 1
ATOM 659 N N . VAL A 1 82 ? 25.593 0.630 -23.637 1.00 88.00 82 VAL A N 1
ATOM 660 C CA . VAL A 1 82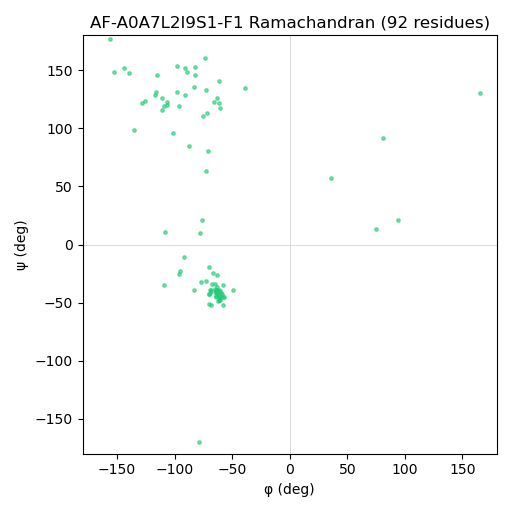 ? 24.612 1.130 -22.672 1.00 88.00 82 VAL A CA 1
ATOM 661 C C . VAL A 1 82 ? 23.229 0.730 -23.151 1.00 88.00 82 VAL A C 1
ATOM 663 O O . VAL A 1 82 ? 22.814 1.139 -24.228 1.00 88.00 82 V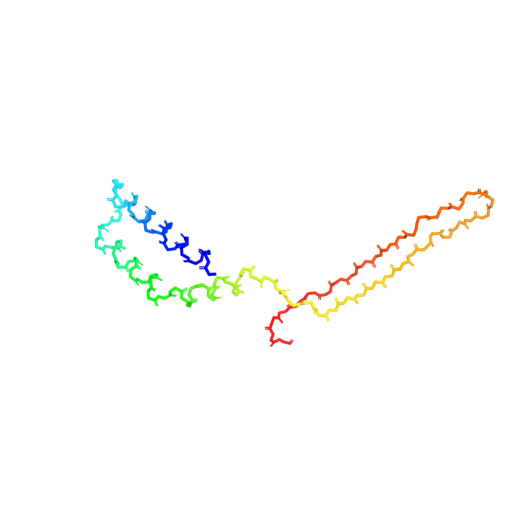AL A O 1
ATOM 666 N N . ALA A 1 83 ? 22.510 -0.050 -22.351 1.00 90.69 83 ALA A N 1
ATOM 667 C CA . ALA A 1 83 ? 21.102 -0.331 -22.593 1.00 90.69 83 ALA A CA 1
ATOM 668 C C . ALA A 1 83 ? 20.240 0.701 -21.859 1.00 90.69 83 ALA A C 1
ATOM 670 O O . ALA A 1 83 ? 20.411 0.923 -20.660 1.00 90.69 83 ALA A O 1
ATOM 671 N N . ILE A 1 84 ? 19.307 1.312 -22.580 1.00 92.38 84 ILE A N 1
ATOM 672 C CA . ILE A 1 84 ? 18.250 2.149 -22.021 1.00 92.38 84 ILE A CA 1
ATOM 673 C C . ILE A 1 84 ? 16.948 1.387 -22.213 1.00 92.38 84 ILE A C 1
ATOM 675 O O . ILE A 1 84 ? 16.634 0.979 -23.331 1.00 92.38 84 ILE A O 1
ATOM 679 N N . VAL A 1 85 ? 16.212 1.200 -21.123 1.00 95.31 85 VAL A N 1
ATOM 680 C CA . VAL A 1 85 ? 14.907 0.540 -21.117 1.00 95.31 85 VAL A CA 1
ATOM 681 C C . VAL A 1 85 ? 13.875 1.553 -20.652 1.00 95.31 85 VAL A C 1
ATOM 683 O O . VAL A 1 85 ? 14.050 2.188 -19.613 1.00 95.31 85 VAL A O 1
ATOM 686 N N . GLU A 1 86 ? 12.807 1.689 -21.420 1.00 94.56 86 GLU A N 1
ATOM 687 C CA . GLU A 1 86 ? 11.639 2.487 -21.088 1.00 94.56 86 GLU A CA 1
ATOM 688 C C . GLU A 1 86 ? 10.439 1.547 -20.952 1.00 94.56 86 GLU A C 1
ATOM 690 O O . GLU A 1 86 ? 10.214 0.651 -21.769 1.00 94.56 86 GLU A O 1
ATOM 695 N N . MET A 1 87 ? 9.705 1.715 -19.855 1.00 93.19 87 MET A N 1
ATOM 696 C CA . MET A 1 87 ? 8.565 0.880 -19.497 1.00 93.19 87 MET A CA 1
ATOM 697 C C . MET A 1 87 ? 7.360 1.782 -19.271 1.00 93.19 87 MET A C 1
ATOM 699 O O . MET A 1 87 ? 7.402 2.671 -18.421 1.00 93.19 87 MET A O 1
ATOM 703 N N . GLU A 1 88 ? 6.278 1.526 -20.000 1.00 89.69 88 GLU A N 1
ATOM 704 C CA . GLU A 1 88 ? 4.993 2.174 -19.757 1.00 89.69 88 GLU A CA 1
ATOM 705 C C . GLU A 1 88 ? 4.134 1.260 -18.888 1.00 89.69 88 GLU A C 1
ATOM 707 O O . GLU A 1 88 ? 3.801 0.140 -19.282 1.00 89.69 88 GLU A O 1
ATOM 712 N N . LEU A 1 89 ? 3.755 1.750 -17.712 1.00 86.50 89 LEU A N 1
ATOM 713 C CA . LEU A 1 89 ? 2.838 1.077 -16.798 1.00 86.50 89 LEU A CA 1
ATOM 714 C C . LEU A 1 89 ? 1.419 1.643 -16.962 1.00 86.50 89 LEU A C 1
ATOM 716 O O . LEU A 1 89 ? 1.239 2.783 -17.392 1.00 86.50 89 LEU A O 1
ATOM 720 N N . GLY A 1 90 ? 0.400 0.848 -16.651 1.00 80.50 90 GLY A N 1
ATOM 721 C CA . GLY A 1 90 ? -1.002 1.242 -16.746 1.00 80.50 90 GLY A CA 1
ATOM 722 C C . GLY A 1 90 ? -1.939 0.444 -15.845 1.00 80.50 90 GLY A C 1
ATOM 723 O O . GLY A 1 90 ? -1.538 -0.489 -15.149 1.00 80.50 90 GLY A O 1
ATOM 724 N N . LYS A 1 91 ? -3.217 0.832 -15.857 1.00 74.31 91 LYS A N 1
ATOM 725 C CA . LYS A 1 91 ? -4.270 0.259 -15.007 1.00 74.31 91 LYS A CA 1
ATOM 726 C C . LYS A 1 91 ? -4.826 -1.035 -15.589 1.00 74.31 91 LYS A C 1
ATOM 728 O O . LYS A 1 91 ? -5.004 -1.157 -16.795 1.00 74.31 91 LYS A O 1
ATOM 733 N N . ASN A 1 92 ? -5.196 -1.967 -14.714 1.00 62.44 92 ASN A N 1
ATOM 734 C CA . ASN A 1 92 ? -6.014 -3.118 -15.095 1.00 62.44 92 ASN A CA 1
ATOM 735 C C . ASN A 1 92 ? -7.382 -2.649 -15.628 1.00 62.44 92 ASN A C 1
ATOM 737 O O . ASN A 1 92 ? -8.134 -2.007 -14.895 1.00 62.44 92 ASN A O 1
ATOM 741 N N . GLY A 1 93 ? -7.719 -3.015 -16.871 1.00 62.56 93 GLY A N 1
ATOM 742 C CA . GLY A 1 93 ? -9.062 -2.835 -17.445 1.00 62.56 93 GLY A CA 1
ATOM 743 C C . GLY A 1 93 ? -9.310 -1.552 -18.252 1.00 62.56 93 GLY A C 1
ATOM 744 O O . GLY A 1 93 ? -10.473 -1.182 -18.413 1.00 62.56 93 GLY A O 1
ATOM 745 N N . GLN A 1 94 ? -8.263 -0.889 -18.757 1.00 49.78 94 GLN A N 1
ATOM 746 C CA . GLN A 1 94 ? -8.355 0.174 -19.773 1.00 49.78 94 GLN A CA 1
ATOM 747 C C . GLN A 1 94 ? -7.565 -0.180 -21.029 1.00 49.78 94 GLN A C 1
ATOM 749 O O . GLN A 1 94 ? -6.492 -0.809 -20.887 1.00 49.78 94 GLN A O 1
#

Nearest PDB structures (foldseek):
  8f2u-assembly1_A  TM=4.875E-01  e=2.181E-07  Homo sapiens

Radius of gyration: 26.86 Å; Cα contacts (8 Å, |Δi|>4): 69; chains: 1; bounding box: 62×29×64 Å